Protein AF-A0A2P6RUJ1-F1 (afdb_monomer_lite)

Foldseek 3Di:
DDPVVVVVVVVVCVVVVDPPQAPPVPPPVPVDLDADDQAPDCRHPLNSVQVVVVSLLSNLVVVCVVVVHDPPPGDDAQRCDGPPDDPVSNVSRVVCVVPDDGPDPCCVVPPPVVDPCVPPPPVVVVVVVVVVVVVVVVVVVVVVD

Structure (mmCIF, N/CA/C/O backbone):
data_AF-A0A2P6RUJ1-F1
#
_entry.id   AF-A0A2P6RUJ1-F1
#
loop_
_atom_site.group_PDB
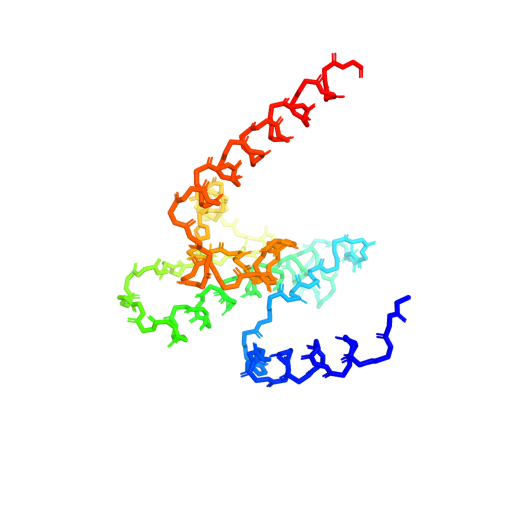_atom_site.id
_atom_site.type_symbol
_atom_site.label_atom_id
_atom_site.label_alt_id
_atom_site.label_comp_id
_atom_site.label_asym_id
_atom_site.label_entity_id
_atom_site.label_seq_id
_atom_site.pdbx_PDB_ins_code
_atom_site.Cartn_x
_atom_site.Cartn_y
_atom_site.Cartn_z
_atom_site.occupancy
_atom_site.B_iso_or_equiv
_atom_site.auth_seq_id
_atom_site.auth_comp_id
_atom_site.auth_asym_id
_atom_site.auth_atom_id
_atom_site.pdbx_PDB_model_num
ATOM 1 N N . MET A 1 1 ? -4.652 8.737 -35.742 1.00 46.84 1 MET A N 1
ATOM 2 C CA . MET A 1 1 ? -3.619 7.750 -35.363 1.00 46.84 1 MET A CA 1
ATOM 3 C C . MET A 1 1 ? -3.434 6.789 -36.525 1.00 46.84 1 MET A C 1
ATOM 5 O O . MET A 1 1 ? -4.435 6.277 -37.009 1.00 46.84 1 MET A O 1
ATOM 9 N N . ASP A 1 2 ? -2.201 6.616 -37.004 1.00 46.12 2 ASP A N 1
ATOM 10 C CA . ASP A 1 2 ? -1.871 5.750 -38.149 1.00 46.12 2 ASP A CA 1
ATOM 11 C C . ASP A 1 2 ? -2.048 4.257 -37.794 1.00 46.12 2 ASP A C 1
ATOM 13 O O . ASP A 1 2 ? -1.603 3.852 -36.715 1.00 46.12 2 ASP A O 1
ATOM 17 N N . PRO A 1 3 ? -2.635 3.414 -38.666 1.00 45.38 3 PRO A N 1
ATOM 18 C CA . PRO A 1 3 ? -2.912 2.003 -38.363 1.00 45.38 3 PRO A CA 1
ATOM 19 C C . PRO A 1 3 ? -1.647 1.181 -38.092 1.00 45.38 3 PRO A C 1
ATOM 21 O O . PRO A 1 3 ? -1.607 0.395 -37.151 1.00 45.38 3 PRO A O 1
ATOM 24 N N . ILE A 1 4 ? -0.589 1.434 -38.865 1.00 45.94 4 ILE A N 1
ATOM 25 C CA . ILE A 1 4 ? 0.698 0.731 -38.760 1.00 45.94 4 ILE A CA 1
ATOM 26 C C . ILE A 1 4 ? 1.370 1.039 -37.417 1.00 45.94 4 ILE A C 1
ATOM 28 O O . ILE A 1 4 ? 1.900 0.139 -36.774 1.00 45.94 4 ILE A O 1
ATOM 32 N N . LYS A 1 5 ? 1.264 2.290 -36.940 1.00 52.38 5 LYS A N 1
ATOM 33 C CA . LYS A 1 5 ? 1.770 2.690 -35.617 1.00 52.38 5 LYS A CA 1
ATOM 34 C C . LYS A 1 5 ? 1.021 1.985 -34.488 1.00 52.38 5 LYS A C 1
ATOM 36 O O . LYS A 1 5 ? 1.624 1.638 -33.479 1.00 52.38 5 LYS A O 1
ATOM 41 N N . ARG A 1 6 ? -0.283 1.746 -34.665 1.00 45.91 6 ARG A N 1
ATOM 42 C CA . ARG A 1 6 ? -1.113 1.026 -33.691 1.00 45.91 6 ARG A CA 1
ATOM 43 C C . ARG A 1 6 ? -0.770 -0.462 -33.635 1.00 45.91 6 ARG A C 1
ATOM 45 O O . ARG A 1 6 ? -0.730 -1.022 -32.547 1.00 45.91 6 ARG A O 1
ATOM 52 N N . GLU A 1 7 ? -0.495 -1.097 -34.769 1.00 55.03 7 GLU A N 1
ATOM 53 C CA . GLU A 1 7 ? -0.062 -2.500 -34.804 1.00 55.03 7 GLU A CA 1
ATOM 54 C C . GLU A 1 7 ? 1.322 -2.693 -34.178 1.00 55.03 7 GLU A C 1
ATOM 56 O O . GLU A 1 7 ? 1.490 -3.586 -33.349 1.00 55.03 7 GLU A O 1
ATOM 61 N N . THR A 1 8 ? 2.288 -1.821 -34.485 1.00 54.78 8 THR A N 1
ATOM 62 C CA . THR A 1 8 ? 3.618 -1.861 -33.854 1.00 54.78 8 THR A CA 1
ATOM 63 C C . THR A 1 8 ? 3.550 -1.570 -32.357 1.00 54.78 8 THR A C 1
ATOM 65 O O . THR A 1 8 ? 4.225 -2.235 -31.575 1.00 54.78 8 THR A O 1
ATOM 68 N N . TYR A 1 9 ? 2.689 -0.634 -31.945 1.00 49.97 9 TYR A N 1
ATOM 69 C CA . TYR A 1 9 ? 2.431 -0.327 -30.538 1.00 49.97 9 TYR A CA 1
ATOM 70 C C . TYR A 1 9 ? 1.819 -1.523 -29.802 1.00 49.97 9 TYR A C 1
ATOM 72 O O . TYR A 1 9 ? 2.288 -1.894 -28.732 1.00 49.97 9 TYR A O 1
ATOM 80 N N . ASN A 1 10 ? 0.825 -2.185 -30.401 1.00 50.72 10 ASN A N 1
ATOM 81 C CA . ASN A 1 10 ? 0.205 -3.381 -29.833 1.00 50.72 10 ASN A CA 1
ATOM 82 C C . ASN A 1 10 ? 1.194 -4.555 -29.733 1.00 50.72 10 ASN A C 1
ATOM 84 O O . ASN A 1 10 ? 1.178 -5.271 -28.737 1.00 50.72 10 ASN A O 1
ATOM 88 N N . ALA A 1 11 ? 2.070 -4.742 -30.724 1.00 62.03 11 ALA A N 1
ATOM 89 C CA . ALA A 1 11 ? 3.101 -5.780 -30.704 1.00 62.03 11 ALA A CA 1
ATOM 90 C C . ALA A 1 11 ? 4.180 -5.515 -29.636 1.00 62.03 11 ALA A C 1
ATOM 92 O O . ALA A 1 11 ? 4.606 -6.443 -28.948 1.00 62.03 11 ALA A O 1
ATOM 93 N N . TYR A 1 12 ? 4.577 -4.252 -29.438 1.00 51.59 12 TYR A N 1
ATOM 94 C CA . TYR A 1 12 ? 5.467 -3.840 -28.347 1.00 51.59 12 TYR A CA 1
ATOM 95 C C . TYR A 1 12 ? 4.805 -4.067 -26.983 1.00 51.59 12 TYR A C 1
ATOM 97 O O . TYR A 1 12 ? 5.366 -4.750 -26.129 1.00 51.59 12 TYR A O 1
ATOM 105 N N . ARG A 1 13 ? 3.552 -3.615 -26.827 1.00 53.12 13 ARG A N 1
ATOM 106 C CA . ARG A 1 13 ? 2.698 -3.894 -25.663 1.00 53.12 13 ARG A CA 1
ATOM 107 C C . ARG A 1 13 ? 2.541 -5.378 -25.384 1.00 53.12 13 ARG A C 1
ATOM 109 O O . ARG A 1 13 ? 2.387 -5.703 -24.227 1.00 53.12 13 ARG A O 1
ATOM 116 N N . GLN A 1 14 ? 2.535 -6.251 -26.391 1.00 53.56 14 GLN A N 1
ATOM 117 C CA . GLN A 1 14 ? 2.463 -7.709 -26.225 1.00 53.56 14 GLN A CA 1
ATOM 118 C C . GLN A 1 14 ? 3.817 -8.332 -25.862 1.00 53.56 14 GLN A C 1
ATOM 120 O O . GLN A 1 14 ? 3.858 -9.303 -25.115 1.00 53.56 14 GLN A O 1
ATOM 125 N N . THR A 1 15 ? 4.919 -7.774 -26.368 1.00 48.97 15 THR A N 1
ATOM 126 C CA . THR A 1 15 ? 6.290 -8.263 -26.122 1.00 48.97 15 THR A CA 1
ATOM 127 C C . THR A 1 15 ? 6.784 -7.884 -24.726 1.00 48.97 15 THR A C 1
ATOM 129 O O . THR A 1 15 ? 7.440 -8.680 -24.059 1.00 48.97 15 THR A O 1
ATOM 132 N N . TYR A 1 16 ? 6.415 -6.687 -24.267 1.00 46.38 16 TYR A N 1
ATOM 133 C CA . TYR A 1 16 ? 6.670 -6.176 -22.919 1.00 46.38 16 TYR A CA 1
ATOM 134 C C . TYR A 1 16 ? 5.391 -6.150 -22.075 1.00 46.38 16 TYR A C 1
ATOM 136 O O . TYR A 1 16 ? 5.356 -5.511 -21.021 1.00 46.38 16 TYR A O 1
ATOM 144 N N . ALA A 1 17 ? 4.353 -6.868 -22.535 1.00 44.09 17 ALA A N 1
ATOM 145 C CA . ALA A 1 17 ? 3.135 -7.100 -21.773 1.00 44.09 17 ALA A CA 1
ATOM 146 C C . ALA A 1 17 ? 3.547 -7.671 -20.440 1.00 44.09 17 ALA A C 1
ATOM 148 O O . ALA A 1 17 ? 4.285 -8.656 -20.338 1.00 44.09 17 ALA A O 1
ATOM 149 N N . VAL A 1 18 ? 3.058 -7.017 -19.412 1.00 45.12 18 VAL A N 1
ATOM 150 C CA . VAL A 1 18 ? 3.307 -7.447 -18.069 1.00 45.12 18 VAL A CA 1
ATOM 151 C C . VAL A 1 18 ? 2.784 -8.883 -17.876 1.00 45.12 18 VAL A C 1
ATOM 153 O O . VAL A 1 18 ? 1.654 -9.166 -18.271 1.00 45.12 18 VAL A O 1
ATOM 156 N N . PRO A 1 19 ? 3.574 -9.808 -17.290 1.00 40.00 19 PRO A N 1
ATOM 157 C CA . PRO A 1 19 ? 3.061 -11.125 -16.926 1.00 40.00 19 PRO A CA 1
ATOM 158 C C . PRO A 1 19 ? 1.914 -10.960 -15.926 1.00 40.00 19 PRO A C 1
ATOM 160 O O . PRO A 1 19 ? 2.078 -10.176 -14.999 1.00 40.00 19 PRO A O 1
ATOM 163 N N . GLU A 1 20 ? 0.836 -11.743 -16.056 1.00 43.78 20 GLU A N 1
ATOM 164 C CA . GLU A 1 20 ? -0.430 -11.734 -15.275 1.00 43.78 20 GLU A CA 1
ATOM 165 C C . GLU A 1 20 ? -0.344 -11.517 -13.741 1.00 43.78 20 GLU A C 1
ATOM 167 O O . GLU A 1 20 ? -1.368 -11.313 -13.096 1.00 43.78 20 GLU A O 1
ATOM 172 N N . VAL A 1 21 ? 0.845 -11.577 -13.132 1.00 48.28 21 VAL A N 1
ATOM 173 C CA . VAL A 1 21 ? 1.093 -11.397 -11.691 1.00 48.28 21 VAL A CA 1
ATOM 174 C C . VAL A 1 21 ? 1.572 -9.984 -11.324 1.00 48.28 21 VAL A C 1
ATOM 176 O O . VAL A 1 21 ? 1.292 -9.529 -10.218 1.00 48.28 21 VAL A O 1
ATOM 179 N N . PHE A 1 22 ? 2.299 -9.290 -12.205 1.00 45.97 22 PHE A N 1
ATOM 180 C CA . PHE A 1 22 ? 2.598 -7.867 -12.016 1.00 45.97 22 PHE A CA 1
ATOM 181 C C . PHE A 1 22 ? 1.413 -7.108 -12.619 1.00 45.97 22 PHE A C 1
ATOM 183 O O . PHE A 1 22 ? 1.004 -7.398 -13.736 1.00 45.97 22 PHE A O 1
ATOM 190 N N . ASN A 1 23 ? 0.793 -6.198 -11.876 1.00 58.03 23 ASN A N 1
ATOM 191 C CA . ASN A 1 23 ? -0.253 -5.356 -12.442 1.00 58.03 23 ASN A CA 1
ATOM 192 C C . ASN A 1 23 ? 0.198 -3.902 -12.284 1.00 58.03 23 ASN A C 1
ATOM 194 O O . ASN A 1 23 ? -0.011 -3.333 -11.214 1.00 58.03 23 ASN A O 1
ATOM 198 N N . PRO A 1 24 ? 0.888 -3.314 -13.281 1.00 51.34 24 PRO A N 1
ATOM 199 C CA . PRO A 1 24 ? 1.165 -1.879 -13.290 1.00 51.34 24 PRO A CA 1
ATOM 200 C C . PRO A 1 24 ? -0.137 -1.080 -13.325 1.00 51.34 24 PRO A C 1
ATOM 202 O O . PRO A 1 24 ? -0.250 -0.070 -12.646 1.00 51.34 24 PRO A O 1
ATOM 205 N N . ASP A 1 25 ? -1.153 -1.620 -14.003 1.00 50.56 25 ASP A N 1
ATOM 206 C CA . ASP A 1 25 ? -2.525 -1.126 -14.022 1.00 50.56 25 ASP A CA 1
ATOM 207 C C . ASP A 1 25 ? -3.266 -1.615 -12.766 1.00 50.56 25 ASP A C 1
ATOM 209 O O . ASP A 1 25 ? -4.422 -2.048 -12.838 1.00 50.56 25 ASP A O 1
ATOM 213 N N . LEU A 1 26 ? -2.605 -1.626 -11.597 1.00 54.69 26 LEU A N 1
ATOM 214 C CA . LEU A 1 26 ? -3.300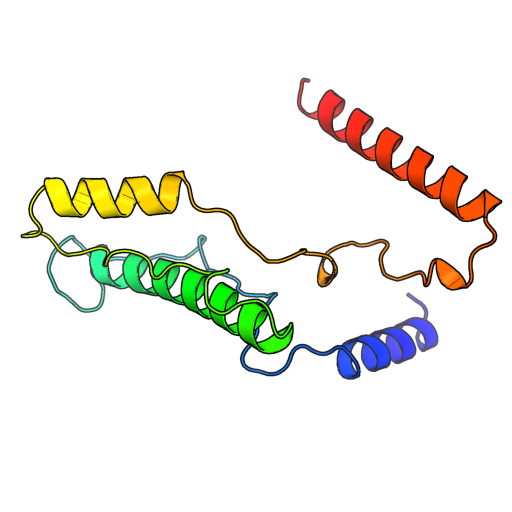 -1.766 -10.322 1.00 54.69 26 LEU A CA 1
ATOM 215 C C . LEU A 1 26 ? -4.147 -0.500 -10.154 1.00 54.69 26 LEU A C 1
ATOM 217 O O . LEU A 1 26 ? -3.819 0.395 -9.381 1.00 54.69 26 LEU A O 1
ATOM 221 N N . GLU A 1 27 ? -5.255 -0.439 -10.887 1.00 55.59 27 GLU A N 1
ATOM 222 C CA . GLU A 1 27 ? -6.391 0.407 -10.605 1.00 55.59 27 GLU A CA 1
ATOM 223 C C . GLU A 1 27 ? -6.896 -0.069 -9.250 1.00 55.59 27 GLU A C 1
ATOM 225 O O . GLU A 1 27 ? -7.760 -0.937 -9.133 1.00 55.59 27 GLU A O 1
ATOM 230 N N . VAL A 1 28 ? -6.272 0.429 -8.186 1.00 56.31 28 VAL A N 1
ATOM 231 C CA . VAL A 1 28 ? -6.882 0.425 -6.872 1.00 56.31 28 VAL A CA 1
ATOM 232 C C . VAL A 1 28 ? -8.103 1.316 -7.063 1.00 56.31 28 VAL A C 1
ATOM 234 O O . VAL A 1 28 ? -7.927 2.509 -7.316 1.00 56.31 28 VAL A O 1
ATOM 237 N N . PRO A 1 29 ? -9.334 0.777 -7.043 1.00 56.00 29 PRO A N 1
ATOM 238 C CA . PRO A 1 29 ? -10.507 1.572 -7.347 1.00 56.00 29 PRO A CA 1
ATOM 239 C C . PRO A 1 29 ? -10.788 2.459 -6.135 1.00 56.00 29 PRO A C 1
ATOM 241 O O . PRO A 1 29 ? -11.633 2.139 -5.302 1.00 56.00 29 PRO A O 1
ATOM 244 N N . PHE A 1 30 ? -10.047 3.558 -6.002 1.00 57.56 30 PHE A N 1
ATOM 245 C CA . PHE A 1 30 ? -10.246 4.539 -4.941 1.00 57.56 30 PHE A CA 1
ATOM 246 C C . PHE A 1 30 ? -11.620 5.199 -5.069 1.00 57.56 30 PHE A C 1
ATOM 248 O O . PHE A 1 30 ? -12.256 5.499 -4.060 1.00 57.56 30 PHE A O 1
ATOM 255 N N . ASP A 1 31 ? -12.128 5.300 -6.297 1.00 59.50 31 ASP A N 1
ATOM 256 C CA . ASP A 1 31 ? -13.398 5.950 -6.612 1.00 59.50 31 ASP A CA 1
ATOM 257 C C . ASP A 1 31 ? -14.633 5.160 -6.134 1.00 59.50 31 ASP A C 1
ATOM 259 O O . ASP A 1 31 ? -15.732 5.706 -6.115 1.00 59.50 31 ASP A O 1
ATOM 263 N N . ASN A 1 32 ? -14.483 3.891 -5.716 1.00 62.88 32 ASN A N 1
ATOM 264 C CA . ASN A 1 32 ? -15.610 3.010 -5.368 1.00 62.88 32 ASN A CA 1
ATOM 265 C C . ASN A 1 32 ? -15.394 2.156 -4.100 1.00 62.88 32 ASN A C 1
ATOM 267 O O . ASN A 1 32 ? -15.967 1.066 -3.979 1.00 62.88 32 ASN A O 1
ATOM 271 N N . ILE A 1 33 ? -14.598 2.616 -3.127 1.00 70.75 33 ILE A N 1
ATOM 272 C CA . ILE A 1 33 ? -14.430 1.895 -1.851 1.00 70.75 33 ILE A CA 1
ATOM 273 C C . ILE A 1 33 ? -15.709 2.035 -1.007 1.00 70.75 33 ILE A C 1
ATOM 275 O O . ILE A 1 33 ? -15.859 2.948 -0.198 1.00 70.75 33 ILE A O 1
ATOM 279 N N . VAL A 1 34 ? -16.652 1.106 -1.186 1.00 75.88 34 VAL A N 1
ATOM 280 C CA . VAL A 1 34 ? -17.895 1.042 -0.400 1.00 75.88 34 VAL A CA 1
ATOM 281 C C . VAL A 1 34 ? -17.738 0.041 0.739 1.00 75.88 34 VAL A C 1
ATOM 283 O O . VAL A 1 34 ? -17.935 -1.166 0.551 1.00 75.88 34 VAL A O 1
ATOM 286 N N . PHE A 1 35 ? -17.436 0.553 1.932 1.00 82.38 35 PHE A N 1
ATOM 287 C CA . PHE A 1 35 ? -17.462 -0.221 3.171 1.00 82.38 35 PHE A CA 1
ATOM 288 C C . PHE A 1 35 ? -18.725 0.069 3.994 1.00 82.38 35 PHE A C 1
ATOM 290 O O . PHE A 1 35 ? -19.331 1.133 3.893 1.00 82.38 35 PHE A O 1
ATOM 297 N N . ASN A 1 36 ? -19.131 -0.896 4.816 1.00 83.19 36 ASN A N 1
ATOM 298 C CA . ASN A 1 36 ? -20.276 -0.795 5.710 1.00 83.19 36 ASN A CA 1
ATOM 299 C C . ASN A 1 36 ? -19.838 -1.040 7.158 1.00 83.19 36 ASN A C 1
ATOM 301 O O . ASN A 1 36 ? -19.678 -2.182 7.596 1.00 83.19 36 ASN A O 1
ATOM 305 N N . GLY A 1 37 ? -19.655 0.056 7.892 1.00 86.69 37 GLY A N 1
ATOM 306 C CA . GLY A 1 37 ? -19.316 0.044 9.310 1.00 86.69 37 GLY A CA 1
ATOM 307 C C . GLY A 1 37 ? -17.898 -0.443 9.634 1.00 86.69 37 GLY A C 1
ATOM 308 O O . GLY A 1 37 ? -17.061 -0.685 8.763 1.00 86.69 37 GLY A O 1
ATOM 309 N N . TYR A 1 38 ? -17.652 -0.582 10.937 1.00 84.25 38 TYR A N 1
ATOM 310 C CA . TYR A 1 38 ? -16.343 -0.878 11.538 1.00 84.25 38 TYR A CA 1
ATOM 311 C C . TYR A 1 38 ? -16.314 -2.233 12.260 1.00 84.25 38 TYR A C 1
ATOM 313 O O . TYR A 1 38 ? -15.451 -2.489 13.091 1.00 84.25 38 TYR A O 1
ATOM 321 N N . SER A 1 39 ? -17.283 -3.107 11.991 1.00 79.00 39 SER A N 1
ATOM 322 C CA . SER A 1 39 ? -17.289 -4.460 12.552 1.00 79.00 39 SER A CA 1
ATOM 323 C C . SER A 1 39 ? -16.293 -5.369 11.820 1.00 79.00 39 SER A C 1
ATOM 325 O O . SER A 1 39 ? -15.659 -4.975 10.847 1.00 79.00 39 SER A O 1
ATOM 327 N N . SER A 1 40 ? -16.171 -6.626 12.233 1.00 70.75 40 SER A N 1
ATOM 328 C CA . SER A 1 40 ? -15.389 -7.651 11.525 1.00 70.75 40 SER A CA 1
ATOM 329 C C . SER A 1 40 ? -16.117 -8.264 10.311 1.00 70.75 40 SER A C 1
ATOM 331 O O . SER A 1 40 ? -15.718 -9.310 9.806 1.00 70.75 40 SER A O 1
ATOM 333 N N . SER A 1 41 ? -17.195 -7.636 9.824 1.00 76.19 41 SER A N 1
ATOM 334 C CA . SER A 1 41 ? -17.955 -8.113 8.660 1.00 76.19 41 SER A CA 1
ATOM 335 C C . SER A 1 41 ? -17.128 -8.064 7.370 1.00 76.19 41 SER A C 1
ATOM 337 O O . SER A 1 41 ? -16.266 -7.206 7.218 1.00 76.19 41 SER A O 1
ATOM 339 N N . SER A 1 42 ? -17.422 -8.926 6.393 1.00 71.44 42 SER A N 1
ATOM 340 C CA . SER A 1 42 ? -16.681 -9.025 5.122 1.00 71.44 42 SER A CA 1
ATOM 341 C C . SER A 1 42 ? -16.604 -7.716 4.328 1.00 71.44 42 SER A C 1
ATOM 343 O O . SER A 1 42 ? -15.663 -7.522 3.568 1.00 71.44 42 SER A O 1
ATOM 345 N N . ARG A 1 43 ? -17.561 -6.800 4.524 1.00 79.31 43 ARG A N 1
ATOM 346 C CA . ARG A 1 43 ? -17.595 -5.479 3.877 1.00 79.31 43 ARG A CA 1
ATOM 347 C C . ARG A 1 43 ? -17.210 -4.329 4.809 1.00 79.31 43 ARG A C 1
ATOM 349 O O . ARG A 1 43 ? -17.597 -3.192 4.563 1.00 79.31 43 ARG A O 1
ATOM 356 N N . SER A 1 44 ? -16.526 -4.613 5.909 1.00 87.50 44 SER A N 1
ATOM 357 C CA . SER A 1 44 ? -16.119 -3.588 6.863 1.00 87.50 44 SER A CA 1
ATOM 358 C C . SER A 1 44 ? -14.985 -2.717 6.345 1.00 87.50 44 SER A C 1
ATOM 360 O O . SER A 1 44 ? -14.267 -3.090 5.415 1.00 87.50 44 SER A O 1
ATOM 362 N N . PHE A 1 45 ? -14.800 -1.572 7.001 1.00 89.81 45 PHE A N 1
ATOM 363 C CA . PHE A 1 45 ? -13.648 -0.695 6.804 1.00 89.81 45 PHE A CA 1
ATOM 364 C C . PHE A 1 45 ? -12.325 -1.477 6.783 1.00 89.81 45 PHE A C 1
ATOM 366 O O . PHE A 1 45 ? -11.543 -1.356 5.843 1.00 89.81 45 PHE A O 1
ATOM 373 N N . TYR A 1 46 ? -12.106 -2.336 7.782 1.00 90.38 46 TYR A N 1
ATOM 374 C CA . TYR A 1 46 ? -10.865 -3.096 7.917 1.00 90.38 46 TYR A CA 1
ATOM 375 C C . TYR A 1 46 ? -10.634 -4.045 6.744 1.00 90.38 46 TYR A C 1
ATOM 377 O O . TYR A 1 46 ? -9.531 -4.099 6.214 1.00 90.38 46 TYR A O 1
ATOM 385 N N . ASN A 1 47 ? -11.669 -4.744 6.279 1.00 87.81 47 ASN A N 1
ATOM 386 C CA . ASN A 1 47 ? -11.534 -5.665 5.150 1.00 87.81 47 ASN A CA 1
ATOM 387 C C . ASN A 1 47 ? -11.336 -4.927 3.819 1.00 87.81 47 ASN A C 1
ATOM 389 O O . ASN A 1 47 ? -10.482 -5.316 3.029 1.00 87.81 47 ASN A O 1
ATOM 393 N N . ALA A 1 48 ? -12.071 -3.835 3.595 1.00 87.12 48 ALA A N 1
ATOM 394 C CA . ALA A 1 48 ? -11.949 -3.043 2.374 1.00 87.12 48 ALA A CA 1
ATOM 395 C C . ALA A 1 48 ? -10.542 -2.445 2.210 1.00 87.12 48 ALA A C 1
ATOM 397 O O . ALA A 1 48 ? -9.947 -2.548 1.141 1.00 87.12 48 ALA A O 1
ATOM 398 N N . TYR A 1 49 ? -9.990 -1.852 3.270 1.00 88.62 49 TYR A N 1
ATOM 399 C CA . TYR A 1 49 ? -8.669 -1.229 3.200 1.00 88.62 49 TYR A CA 1
ATOM 400 C C . TYR A 1 49 ? -7.521 -2.229 3.357 1.00 88.62 49 TYR A C 1
ATOM 402 O O . TYR A 1 49 ? -6.489 -2.052 2.713 1.00 88.62 49 TYR A O 1
ATOM 410 N N . SER A 1 50 ? -7.675 -3.302 4.140 1.00 89.62 50 SER A N 1
ATOM 411 C CA . SER A 1 50 ? -6.623 -4.327 4.234 1.00 89.62 50 SER A CA 1
ATOM 412 C C . SER A 1 50 ? -6.365 -5.002 2.890 1.00 89.62 50 SER A C 1
ATOM 414 O O . SER A 1 50 ? -5.202 -5.206 2.556 1.00 89.62 50 SER A O 1
ATOM 416 N N . ASP A 1 51 ? -7.405 -5.257 2.087 1.00 86.75 51 ASP A N 1
ATOM 417 C CA . ASP A 1 51 ? -7.257 -5.765 0.716 1.00 86.75 51 ASP A CA 1
ATOM 418 C C . ASP A 1 51 ? -6.432 -4.798 -0.149 1.00 86.75 51 ASP A C 1
ATOM 420 O O . ASP A 1 51 ? -5.495 -5.207 -0.831 1.00 86.75 51 ASP A O 1
ATOM 424 N N . ILE A 1 52 ? -6.692 -3.490 -0.054 1.00 87.75 52 ILE A N 1
ATOM 425 C CA . ILE A 1 52 ? -5.931 -2.463 -0.783 1.00 87.75 52 ILE A CA 1
ATOM 426 C C . ILE A 1 52 ? -4.445 -2.502 -0.409 1.00 87.75 52 ILE A C 1
ATOM 428 O O . ILE A 1 52 ? -3.585 -2.612 -1.283 1.00 87.75 52 ILE A O 1
ATOM 432 N N . PHE A 1 53 ? -4.131 -2.453 0.885 1.00 90.56 53 PHE A N 1
ATOM 433 C CA . PHE A 1 53 ? -2.745 -2.469 1.356 1.00 90.56 53 PHE A CA 1
ATOM 434 C C . PHE A 1 53 ? -2.029 -3.785 1.020 1.00 90.56 53 PHE A C 1
ATOM 436 O O . PHE A 1 53 ? -0.849 -3.780 0.659 1.00 90.56 53 PHE A O 1
ATOM 443 N N . GLN A 1 54 ? -2.739 -4.915 1.071 1.00 88.56 54 GLN A N 1
ATOM 444 C CA . GLN A 1 54 ? -2.205 -6.211 0.653 1.00 88.56 54 GLN A CA 1
ATOM 445 C C . GLN A 1 54 ? -1.904 -6.252 -0.845 1.00 88.56 54 GLN A C 1
ATOM 447 O O . GLN A 1 54 ? -0.861 -6.780 -1.228 1.00 88.56 54 GLN A O 1
ATOM 452 N N . ARG A 1 55 ? -2.762 -5.668 -1.688 1.00 87.06 55 ARG A N 1
ATOM 453 C CA . ARG A 1 55 ? -2.528 -5.566 -3.135 1.00 87.06 55 ARG A CA 1
ATOM 454 C C . ARG A 1 55 ? -1.307 -4.716 -3.462 1.00 87.06 55 ARG A C 1
ATOM 456 O O . ARG A 1 55 ? -0.496 -5.145 -4.277 1.00 87.06 55 ARG A O 1
ATOM 463 N N . ILE A 1 56 ? -1.137 -3.570 -2.795 1.00 88.25 56 ILE A N 1
ATOM 464 C CA . ILE A 1 56 ? 0.059 -2.725 -2.951 1.00 88.25 56 ILE A CA 1
ATOM 465 C C . ILE A 1 56 ? 1.315 -3.544 -2.626 1.00 88.25 56 ILE A C 1
ATOM 467 O O . ILE A 1 56 ? 2.216 -3.658 -3.453 1.00 88.25 56 ILE A O 1
ATOM 471 N N . TYR A 1 57 ? 1.348 -4.207 -1.465 1.00 89.69 57 TYR A N 1
ATOM 472 C CA . TYR A 1 57 ? 2.486 -5.045 -1.074 1.00 89.69 57 TYR A CA 1
ATOM 473 C C . TYR A 1 57 ? 2.727 -6.232 -2.022 1.00 89.69 57 TYR A C 1
ATOM 475 O O . TYR A 1 57 ? 3.876 -6.570 -2.321 1.00 89.69 57 TYR A O 1
ATOM 483 N N . ALA A 1 58 ? 1.664 -6.878 -2.506 1.00 87.12 58 ALA A N 1
ATOM 484 C CA . ALA A 1 58 ? 1.769 -7.964 -3.474 1.00 87.12 58 ALA A CA 1
ATOM 485 C C . ALA A 1 58 ? 2.394 -7.483 -4.791 1.00 87.12 58 ALA A C 1
ATOM 487 O O . ALA A 1 58 ? 3.225 -8.198 -5.354 1.00 87.12 58 ALA A O 1
ATOM 488 N N . ASN A 1 59 ? 2.060 -6.267 -5.234 1.00 86.31 59 ASN A N 1
ATOM 489 C CA . ASN A 1 59 ? 2.636 -5.669 -6.434 1.00 86.31 59 ASN A CA 1
ATOM 490 C C . ASN A 1 59 ? 4.140 -5.404 -6.270 1.00 86.31 59 ASN A C 1
ATOM 492 O O . ASN A 1 59 ? 4.936 -5.829 -7.105 1.00 86.31 59 ASN A O 1
ATOM 496 N N . GLU A 1 60 ? 4.553 -4.821 -5.138 1.00 88.56 60 GLU A N 1
ATOM 497 C CA . GLU A 1 60 ? 5.973 -4.609 -4.813 1.00 88.56 60 GLU A CA 1
ATOM 498 C C . GLU A 1 60 ? 6.757 -5.933 -4.806 1.00 88.56 60 GLU A C 1
ATOM 500 O O . GLU A 1 60 ? 7.846 -6.040 -5.370 1.00 88.56 60 GLU A O 1
ATOM 505 N N . ARG A 1 61 ? 6.191 -6.996 -4.217 1.00 87.00 61 ARG A N 1
ATOM 506 C CA . ARG A 1 61 ? 6.810 -8.333 -4.226 1.00 87.00 61 ARG A CA 1
ATOM 507 C C . ARG A 1 61 ? 6.874 -8.951 -5.618 1.00 87.00 61 ARG A C 1
ATOM 509 O O . ARG A 1 61 ? 7.859 -9.623 -5.934 1.00 87.00 61 ARG A O 1
ATOM 516 N N . ALA A 1 62 ? 5.851 -8.748 -6.443 1.00 85.06 62 ALA A N 1
ATOM 517 C CA . ALA A 1 62 ? 5.852 -9.202 -7.827 1.00 85.06 62 ALA A CA 1
ATOM 518 C C . ALA A 1 62 ? 6.946 -8.488 -8.636 1.00 85.06 62 ALA A C 1
ATOM 520 O O . ALA A 1 62 ? 7.712 -9.156 -9.332 1.00 85.06 62 ALA A O 1
ATOM 521 N N . PHE A 1 63 ? 7.085 -7.167 -8.476 1.00 84.44 63 PHE A N 1
ATOM 522 C CA . PHE A 1 63 ? 8.141 -6.373 -9.107 1.00 84.44 63 PHE A CA 1
ATOM 523 C C . PHE A 1 63 ? 9.538 -6.806 -8.647 1.00 84.44 63 PHE A C 1
ATOM 525 O O . PHE A 1 63 ? 10.429 -7.006 -9.473 1.00 84.44 63 PHE A O 1
ATOM 532 N N . GLN A 1 64 ? 9.719 -7.032 -7.343 1.00 87.38 64 GLN A N 1
ATOM 533 C CA . GLN A 1 64 ? 10.967 -7.546 -6.782 1.00 87.38 64 GLN A CA 1
ATOM 534 C C . GLN A 1 64 ? 11.374 -8.876 -7.423 1.00 87.38 64 GLN A C 1
ATOM 536 O O . GLN A 1 64 ? 12.521 -9.040 -7.832 1.00 87.38 64 GLN A O 1
ATOM 541 N N . LYS A 1 65 ? 10.431 -9.822 -7.507 1.00 85.19 65 LYS A N 1
ATOM 542 C CA . LYS A 1 65 ? 10.665 -11.146 -8.093 1.00 85.19 65 LYS A CA 1
ATOM 543 C C . LYS A 1 65 ? 10.953 -11.060 -9.590 1.00 85.19 65 LYS A C 1
ATOM 545 O O . LYS A 1 65 ? 11.759 -11.828 -10.091 1.00 85.19 65 LYS A O 1
ATOM 550 N N . LYS A 1 66 ? 10.280 -10.156 -10.303 1.00 82.12 66 LYS A N 1
ATOM 551 C CA . LYS A 1 66 ? 10.455 -9.966 -11.748 1.00 82.12 66 LYS A CA 1
ATOM 552 C C . LYS A 1 66 ? 11.837 -9.412 -12.096 1.00 82.12 66 LYS A C 1
ATOM 554 O O . LYS A 1 66 ? 12.402 -9.811 -13.105 1.00 82.12 66 LYS A O 1
ATOM 559 N N . ASN A 1 67 ? 12.353 -8.500 -11.277 1.00 82.94 67 ASN A N 1
ATOM 560 C CA . ASN A 1 67 ? 13.626 -7.816 -11.510 1.00 82.94 67 ASN A CA 1
ATOM 561 C C . ASN A 1 67 ? 14.804 -8.449 -10.749 1.00 82.94 67 ASN A C 1
ATOM 563 O O . ASN A 1 67 ? 15.858 -7.827 -10.641 1.00 82.94 67 ASN A O 1
ATOM 567 N N . ASP A 1 68 ? 14.615 -9.650 -10.187 1.00 86.44 68 ASP A N 1
ATOM 568 C CA . ASP A 1 68 ? 15.620 -10.388 -9.409 1.00 86.44 68 ASP A CA 1
ATOM 569 C C . ASP A 1 68 ? 16.329 -9.525 -8.345 1.00 86.44 68 ASP A C 1
ATOM 571 O O . ASP A 1 68 ? 17.535 -9.627 -8.102 1.00 86.44 68 ASP A O 1
ATOM 575 N N . LEU A 1 69 ? 15.563 -8.647 -7.691 1.00 88.31 69 LEU A N 1
ATOM 576 C CA . LEU A 1 69 ? 16.088 -7.734 -6.681 1.00 88.31 69 LEU A CA 1
ATOM 577 C C . LEU A 1 69 ? 16.390 -8.471 -5.364 1.00 88.31 69 LEU A C 1
ATOM 579 O O . LEU A 1 69 ? 15.754 -9.487 -5.055 1.00 88.31 69 LEU A O 1
ATOM 583 N N . PRO A 1 70 ? 17.327 -7.956 -4.539 1.00 91.94 70 PRO A N 1
ATOM 584 C CA . PRO A 1 70 ? 17.658 -8.541 -3.242 1.00 91.94 70 PRO A CA 1
ATOM 585 C C . PRO A 1 70 ? 16.420 -8.856 -2.398 1.00 91.94 70 PRO A C 1
ATOM 587 O O . PRO A 1 70 ? 15.461 -8.089 -2.366 1.00 91.94 70 PRO A O 1
ATOM 590 N N . TRP A 1 71 ? 16.430 -9.982 -1.673 1.00 83.50 71 TRP A N 1
ATOM 591 C CA . TRP A 1 71 ? 15.250 -10.466 -0.934 1.00 83.50 71 TRP A CA 1
ATOM 592 C C . TRP A 1 71 ? 14.686 -9.431 0.068 1.00 83.50 71 TRP A C 1
ATOM 594 O O . TRP A 1 71 ? 13.478 -9.402 0.333 1.00 83.50 71 TRP A O 1
ATOM 604 N N . ASN A 1 72 ? 15.567 -8.574 0.590 1.00 89.00 72 ASN A N 1
ATOM 605 C CA . ASN A 1 72 ? 15.310 -7.531 1.577 1.00 89.00 72 ASN A CA 1
ATOM 606 C C . ASN A 1 72 ? 14.885 -6.180 0.977 1.00 89.00 72 ASN A C 1
ATOM 608 O O . ASN A 1 72 ? 14.677 -5.247 1.742 1.00 89.00 72 ASN A O 1
ATOM 612 N N . SER A 1 73 ? 14.737 -6.061 -0.347 1.00 87.56 73 SER A N 1
ATOM 613 C CA . SER A 1 73 ? 14.285 -4.819 -0.993 1.00 87.56 73 SER A CA 1
ATOM 614 C C . SER A 1 73 ? 12.843 -4.441 -0.646 1.00 87.56 73 SER A C 1
ATOM 616 O O . SER A 1 73 ? 12.502 -3.267 -0.698 1.00 87.56 73 SER A O 1
ATOM 618 N N . VAL A 1 74 ? 12.005 -5.410 -0.263 1.00 89.56 74 VAL A N 1
ATOM 619 C CA . VAL A 1 74 ? 10.624 -5.166 0.178 1.00 89.56 74 VAL A CA 1
ATOM 620 C C . VAL A 1 74 ? 10.433 -5.754 1.572 1.00 89.56 74 VAL A C 1
ATOM 622 O O . VAL A 1 74 ? 10.597 -6.961 1.789 1.00 89.56 74 VAL A O 1
ATOM 625 N N . HIS A 1 75 ? 10.063 -4.913 2.535 1.00 91.00 75 HIS A N 1
ATOM 626 C CA . HIS A 1 75 ? 9.738 -5.340 3.896 1.00 91.00 75 HIS A CA 1
ATOM 627 C C . HIS A 1 75 ? 8.260 -5.709 4.006 1.00 91.00 75 HIS A C 1
ATOM 629 O O . HIS A 1 75 ? 7.411 -5.029 3.438 1.00 91.00 75 HIS A O 1
ATOM 635 N N . LYS A 1 76 ? 7.938 -6.778 4.746 1.00 90.44 76 LYS A N 1
ATOM 636 C CA . LYS A 1 76 ? 6.540 -7.157 4.989 1.00 90.44 76 LYS A CA 1
ATOM 637 C C . LYS A 1 76 ? 5.855 -6.067 5.841 1.00 90.44 76 LYS A C 1
ATOM 639 O O . LYS A 1 76 ? 6.388 -5.770 6.912 1.00 90.44 76 LYS A O 1
ATOM 644 N N . PRO A 1 77 ? 4.711 -5.504 5.408 1.00 93.38 77 PRO A N 1
ATOM 645 C CA . PRO A 1 77 ? 3.957 -4.545 6.206 1.00 93.38 77 PRO A CA 1
ATOM 646 C C . PRO A 1 77 ? 3.366 -5.209 7.460 1.00 93.38 77 PRO A C 1
ATOM 648 O O . PRO A 1 77 ? 3.063 -6.409 7.429 1.00 93.38 77 PRO A O 1
ATOM 651 N N . PRO A 1 78 ? 3.165 -4.451 8.550 1.00 95.25 78 PRO A N 1
ATOM 652 C CA . PRO A 1 78 ? 2.288 -4.859 9.643 1.00 95.25 78 PRO A CA 1
ATOM 653 C C . PRO A 1 78 ? 0.856 -5.083 9.141 1.00 95.25 78 PRO A C 1
ATOM 655 O O . PRO A 1 78 ? 0.431 -4.476 8.155 1.00 95.25 78 PRO A O 1
ATOM 658 N N . ASP A 1 79 ? 0.101 -5.929 9.837 1.00 91.62 79 ASP A N 1
ATOM 659 C CA . ASP A 1 79 ? -1.312 -6.132 9.527 1.00 91.62 79 ASP A CA 1
ATOM 660 C C . ASP A 1 79 ? -2.129 -4.891 9.930 1.00 91.62 79 ASP A C 1
ATOM 662 O O . ASP A 1 79 ? -1.833 -4.235 10.927 1.00 91.62 79 ASP A O 1
ATOM 666 N N . MET A 1 80 ? -3.175 -4.5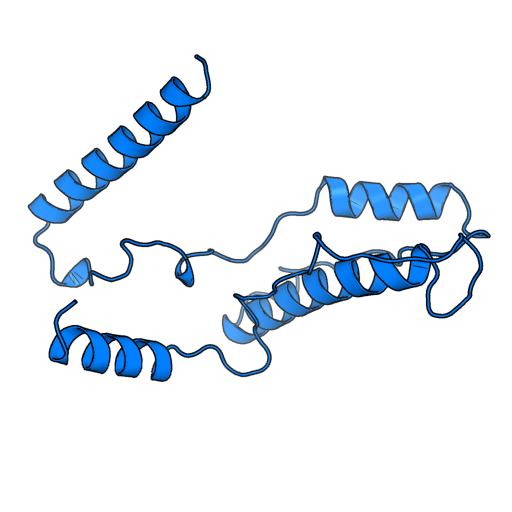68 9.162 1.00 91.00 80 MET A N 1
ATOM 667 C CA . MET A 1 80 ? -4.042 -3.408 9.433 1.00 91.00 80 MET A CA 1
ATOM 668 C C . MET A 1 80 ? -4.830 -3.539 10.747 1.00 91.00 80 MET A C 1
ATOM 670 O O . MET A 1 80 ? -5.207 -2.536 11.349 1.00 91.00 80 MET A O 1
ATOM 674 N N . GLY A 1 81 ? -5.080 -4.772 11.191 1.00 91.81 81 GLY A N 1
ATOM 675 C CA . GLY A 1 81 ? -5.839 -5.046 12.406 1.00 91.81 81 GLY A CA 1
ATOM 676 C C . GLY A 1 81 ? -7.356 -4.919 12.230 1.00 91.81 81 GLY A C 1
ATOM 677 O O . GLY A 1 81 ? -7.899 -5.066 11.134 1.00 91.81 81 GLY A O 1
ATOM 678 N N . ASN A 1 82 ? -8.049 -4.705 13.345 1.00 91.56 82 ASN A N 1
ATOM 679 C CA . ASN A 1 82 ? -9.500 -4.611 13.466 1.00 91.56 82 ASN A CA 1
ATOM 680 C C . ASN A 1 82 ? -9.891 -3.611 14.579 1.00 91.56 82 ASN A C 1
ATOM 682 O O . ASN A 1 82 ? -9.063 -2.831 15.047 1.00 91.56 82 ASN A O 1
ATOM 686 N N . LEU A 1 83 ? -11.164 -3.608 14.989 1.00 91.25 83 LEU A N 1
ATOM 687 C CA . LEU A 1 83 ? -11.688 -2.701 16.021 1.00 91.25 83 LEU A CA 1
ATOM 688 C C . LEU A 1 83 ? -11.040 -2.897 17.402 1.00 91.25 83 LEU A C 1
ATOM 690 O O . LEU A 1 83 ? -10.931 -1.940 18.164 1.00 91.25 83 LEU A O 1
ATOM 694 N N . ASP A 1 84 ? -10.604 -4.116 17.706 1.00 92.81 84 ASP A N 1
ATOM 695 C CA . ASP A 1 84 ? -10.040 -4.503 19.000 1.00 92.81 84 ASP A CA 1
ATOM 696 C C . ASP A 1 84 ? -8.503 -4.413 19.019 1.00 92.81 84 ASP A C 1
ATOM 698 O O . ASP A 1 84 ? -7.865 -4.752 20.019 1.00 92.81 84 ASP A O 1
ATOM 702 N N . THR A 1 85 ? -7.886 -3.966 17.919 1.00 93.69 85 THR A N 1
ATOM 703 C CA . THR A 1 85 ? -6.431 -3.869 17.796 1.00 93.69 85 THR A CA 1
ATOM 704 C C . THR A 1 85 ? -5.862 -2.830 18.771 1.00 93.69 85 THR A C 1
ATOM 706 O O . THR A 1 85 ? -6.289 -1.670 18.764 1.00 93.69 85 THR A O 1
ATOM 709 N N . PRO A 1 86 ? -4.866 -3.202 19.599 1.00 95.88 86 PRO A N 1
ATOM 710 C CA . PRO A 1 86 ? -4.212 -2.278 20.513 1.00 95.88 86 PRO A CA 1
ATOM 711 C C . PRO A 1 86 ? -3.589 -1.083 19.788 1.00 95.88 86 PRO A C 1
ATOM 713 O O . PRO A 1 86 ? -2.943 -1.226 18.750 1.00 95.88 86 PRO A O 1
ATOM 716 N N . TYR A 1 87 ? -3.689 0.099 20.397 1.00 95.62 87 TYR A N 1
ATOM 717 C CA . TYR A 1 87 ? -3.135 1.338 19.841 1.00 95.62 87 TYR A CA 1
ATOM 718 C C . TYR A 1 87 ? -1.668 1.236 19.358 1.00 95.62 87 TYR A C 1
ATOM 720 O O . TYR A 1 87 ? -1.379 1.756 18.281 1.00 95.62 87 TYR A O 1
ATOM 728 N N . PRO A 1 88 ? -0.739 0.549 20.060 1.00 96.75 88 PRO A N 1
ATOM 729 C CA . PRO A 1 88 ? 0.636 0.401 19.575 1.00 96.75 88 PRO A CA 1
ATOM 730 C C . PRO A 1 88 ? 0.752 -0.284 18.205 1.00 96.75 88 PRO A C 1
ATOM 732 O O . PRO A 1 88 ? 1.590 0.112 17.397 1.00 96.75 88 PRO A O 1
ATOM 735 N N . GLU A 1 89 ? -0.094 -1.275 17.924 1.00 95.81 89 GLU A N 1
ATOM 736 C CA . GLU A 1 89 ? -0.103 -1.997 16.644 1.00 95.81 89 GLU A CA 1
ATOM 737 C C . GLU A 1 89 ? -0.662 -1.112 15.524 1.00 95.81 89 GLU A C 1
ATOM 739 O O . GLU A 1 89 ? -0.094 -1.053 14.434 1.00 95.81 89 GLU A O 1
ATOM 744 N N . VAL A 1 90 ? -1.702 -0.326 15.825 1.00 95.12 90 VAL A N 1
ATOM 745 C CA . VAL A 1 90 ? -2.251 0.678 14.899 1.00 95.12 90 VAL A CA 1
ATOM 746 C C . VAL A 1 90 ? -1.185 1.710 14.519 1.00 95.12 90 VAL A C 1
ATOM 748 O O . VAL A 1 90 ? -1.002 2.024 13.343 1.00 95.12 90 VAL A O 1
ATOM 751 N N . VAL A 1 91 ? -0.435 2.212 15.504 1.00 96.31 91 VAL A N 1
ATOM 752 C CA . VAL A 1 91 ? 0.663 3.161 15.269 1.00 96.31 91 VAL A CA 1
ATOM 753 C C . VAL A 1 91 ? 1.765 2.529 14.421 1.00 96.31 91 VAL A C 1
ATOM 755 O O . VAL A 1 91 ? 2.284 3.180 13.517 1.00 96.31 91 VAL A O 1
ATOM 758 N N . GLN A 1 92 ? 2.116 1.266 14.670 1.00 96.56 92 GLN A N 1
ATOM 759 C CA . GLN A 1 92 ? 3.113 0.555 13.871 1.00 96.56 92 GLN A CA 1
ATOM 760 C C . GLN A 1 92 ? 2.684 0.431 12.405 1.00 96.56 92 GLN A C 1
ATOM 762 O O . GLN A 1 92 ? 3.490 0.697 11.511 1.00 96.56 92 GLN A O 1
ATOM 767 N N . PHE A 1 93 ? 1.423 0.068 12.165 1.00 96.12 93 PHE A N 1
ATOM 768 C CA . PHE A 1 93 ? 0.848 -0.021 10.829 1.00 96.12 93 PHE A CA 1
ATOM 769 C C . PHE A 1 93 ? 0.950 1.313 10.082 1.00 96.12 93 PHE A C 1
ATOM 771 O O . PHE A 1 93 ? 1.532 1.373 8.999 1.00 96.12 93 PHE A O 1
ATOM 778 N N . PHE A 1 94 ? 0.453 2.402 10.674 1.00 95.44 94 PHE A N 1
ATOM 779 C CA . PHE A 1 94 ? 0.493 3.707 10.013 1.00 95.44 94 PHE A CA 1
ATOM 780 C C . PHE A 1 94 ? 1.913 4.239 9.846 1.00 95.44 94 PHE A C 1
ATOM 782 O O . PHE A 1 94 ? 2.220 4.800 8.801 1.00 95.44 94 PHE A O 1
ATOM 789 N N . ASN A 1 95 ? 2.807 4.019 10.810 1.00 96.69 95 ASN A N 1
ATOM 790 C CA . ASN A 1 95 ? 4.206 4.418 10.669 1.00 96.69 95 ASN A CA 1
ATOM 791 C C . ASN A 1 95 ? 4.903 3.695 9.513 1.00 96.69 95 ASN A C 1
ATOM 793 O O . ASN A 1 95 ? 5.737 4.305 8.848 1.00 96.69 95 ASN A O 1
ATOM 797 N N . TYR A 1 96 ? 4.576 2.425 9.252 1.00 95.56 96 TYR A N 1
ATOM 798 C CA . TYR A 1 96 ? 5.088 1.728 8.072 1.00 95.56 96 TYR A CA 1
ATOM 799 C C . TYR A 1 96 ? 4.603 2.410 6.788 1.00 95.56 96 TYR A C 1
ATOM 801 O O . TYR A 1 96 ? 5.423 2.793 5.959 1.00 95.56 96 TYR A O 1
ATOM 809 N N . TRP A 1 97 ? 3.290 2.615 6.644 1.00 94.88 97 TRP A N 1
ATOM 810 C CA . TRP A 1 97 ? 2.709 3.158 5.410 1.00 94.88 97 TRP A CA 1
ATOM 811 C C . TRP A 1 97 ? 3.007 4.645 5.185 1.00 94.88 97 TRP A C 1
ATOM 813 O O . TRP A 1 97 ? 3.112 5.071 4.042 1.00 94.88 97 TRP A O 1
ATOM 823 N N . LEU A 1 98 ? 3.223 5.425 6.248 1.00 94.81 98 LEU A N 1
ATOM 824 C CA . LEU A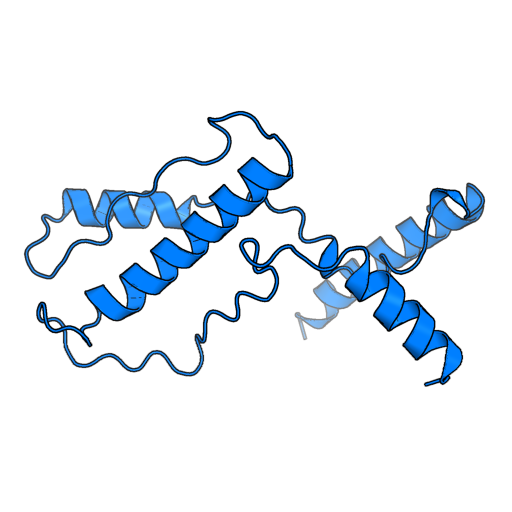 1 98 ? 3.701 6.810 6.156 1.00 94.81 98 LEU A CA 1
ATOM 825 C C . LEU A 1 98 ? 5.129 6.902 5.611 1.00 94.81 98 LEU A C 1
ATOM 827 O O . LEU A 1 98 ? 5.470 7.879 4.954 1.00 94.81 98 LEU A O 1
ATOM 831 N N . ASN A 1 99 ? 5.958 5.896 5.892 1.00 94.44 99 ASN A N 1
ATOM 832 C CA . ASN A 1 99 ? 7.337 5.816 5.413 1.00 94.44 99 ASN A CA 1
ATOM 833 C C . ASN A 1 99 ? 7.483 4.859 4.221 1.00 94.44 99 ASN A C 1
ATOM 835 O O . ASN A 1 99 ? 8.600 4.468 3.882 1.00 94.44 99 ASN A O 1
ATOM 839 N N . PHE A 1 100 ? 6.373 4.441 3.610 1.00 92.25 100 PHE A N 1
ATOM 840 C CA . PHE A 1 100 ? 6.397 3.520 2.487 1.00 92.25 100 PHE A CA 1
ATOM 841 C C . PHE A 1 100 ? 7.017 4.199 1.265 1.00 92.25 100 PHE A C 1
ATOM 843 O O . PHE A 1 100 ? 6.578 5.267 0.837 1.00 92.25 100 PHE A O 1
ATOM 850 N N . SER A 1 101 ? 8.023 3.551 0.687 1.00 89.88 101 SER A N 1
ATOM 851 C CA . SER A 1 101 ? 8.607 3.908 -0.599 1.00 89.88 101 SER A CA 1
ATOM 852 C C . SER A 1 101 ? 8.484 2.723 -1.550 1.00 89.88 101 SER A C 1
ATOM 854 O O . SER A 1 101 ? 8.815 1.591 -1.194 1.00 89.88 101 SER A O 1
ATOM 856 N N . SER A 1 102 ? 7.992 2.987 -2.760 1.00 87.81 102 SER A N 1
ATOM 857 C CA . SER A 1 102 ? 7.896 1.968 -3.804 1.00 87.81 102 SER A CA 1
ATOM 858 C C . SER A 1 102 ? 9.281 1.660 -4.371 1.00 87.81 102 SER A C 1
ATOM 860 O O . SER A 1 102 ? 10.104 2.566 -4.528 1.00 87.81 102 SER A O 1
ATOM 862 N N . ILE A 1 103 ? 9.542 0.387 -4.683 1.00 88.56 103 ILE A N 1
ATOM 863 C CA . ILE A 1 103 ? 10.741 -0.021 -5.432 1.00 88.56 103 ILE A CA 1
ATOM 864 C C . ILE A 1 103 ? 10.521 0.007 -6.946 1.00 88.56 103 ILE A C 1
ATOM 866 O O . ILE A 1 103 ? 11.461 -0.240 -7.701 1.00 88.56 103 ILE A O 1
ATOM 870 N N . MET A 1 104 ? 9.290 0.259 -7.386 1.00 82.38 104 MET A N 1
ATOM 871 C CA . MET A 1 104 ? 8.949 0.300 -8.797 1.00 82.38 104 MET A CA 1
ATOM 872 C C . MET A 1 104 ? 9.503 1.565 -9.462 1.00 82.38 104 MET A C 1
ATOM 874 O O . MET A 1 104 ? 9.536 2.639 -8.864 1.00 82.38 104 MET A O 1
ATOM 878 N N . ASP A 1 105 ? 9.939 1.429 -10.712 1.00 74.81 105 ASP A N 1
ATOM 879 C CA . ASP A 1 105 ? 10.567 2.492 -11.502 1.00 74.81 105 ASP A CA 1
ATOM 880 C C . ASP A 1 105 ? 9.571 3.327 -12.325 1.00 74.81 105 ASP A C 1
ATOM 882 O O . ASP A 1 105 ? 9.951 4.368 -12.856 1.00 74.81 105 ASP A O 1
ATOM 886 N N . PHE A 1 106 ? 8.302 2.904 -12.406 1.00 70.06 106 PHE A N 1
ATOM 887 C CA . PHE A 1 106 ? 7.211 3.552 -13.155 1.00 70.06 106 PHE A CA 1
ATOM 888 C C . PHE A 1 106 ? 7.539 3.860 -14.629 1.00 70.06 106 PHE A C 1
ATOM 890 O O . PHE A 1 106 ? 6.808 4.594 -15.289 1.00 70.06 106 PHE A O 1
ATOM 897 N N . CYS A 1 107 ? 8.602 3.269 -15.186 1.00 64.94 107 CYS A N 1
ATOM 898 C CA . CYS A 1 107 ? 9.048 3.542 -16.554 1.00 64.94 107 CYS A CA 1
ATOM 899 C C . CYS A 1 107 ? 7.998 3.144 -17.602 1.00 64.94 107 CYS A C 1
ATOM 901 O O . CYS A 1 107 ? 7.910 3.772 -18.649 1.00 64.94 107 CYS A O 1
ATOM 903 N N . TRP A 1 108 ? 7.139 2.161 -17.300 1.00 61.53 108 TRP A N 1
ATOM 904 C CA . TRP A 1 108 ? 6.046 1.740 -18.188 1.00 61.53 108 TRP A CA 1
ATOM 905 C C . TRP A 1 108 ? 4.966 2.814 -18.404 1.00 61.53 108 TRP A C 1
ATOM 907 O O . TRP A 1 108 ? 4.180 2.701 -19.344 1.00 61.53 108 TRP A O 1
ATOM 917 N N . GLU A 1 109 ? 4.897 3.815 -17.525 1.00 54.16 109 GLU A N 1
ATOM 918 C CA . GLU A 1 109 ? 3.974 4.948 -17.601 1.00 54.16 109 GLU A CA 1
ATOM 919 C C . GLU A 1 109 ? 4.632 6.206 -18.180 1.00 54.16 109 GLU A C 1
ATOM 921 O O . GLU A 1 109 ? 3.936 7.199 -18.388 1.00 54.16 109 GLU A O 1
ATOM 926 N N . ASP A 1 110 ? 5.939 6.188 -18.480 1.00 55.41 110 ASP A N 1
ATOM 927 C CA . ASP A 1 110 ? 6.608 7.332 -19.099 1.00 55.41 110 ASP A CA 1
ATOM 928 C C . ASP A 1 110 ? 6.129 7.467 -20.564 1.00 55.41 110 ASP A C 1
ATOM 930 O O . ASP A 1 110 ? 6.439 6.616 -21.408 1.00 55.41 110 ASP A O 1
ATOM 934 N N . PRO A 1 111 ? 5.374 8.535 -20.910 1.00 52.19 111 PRO A N 1
ATOM 935 C CA . PRO A 1 111 ? 4.818 8.736 -22.250 1.00 52.19 111 PRO A CA 1
ATOM 936 C C . PRO A 1 111 ? 5.897 8.945 -23.324 1.00 52.19 111 PRO A C 1
ATOM 938 O O . PRO A 1 111 ? 5.582 9.033 -24.512 1.00 52.19 111 PRO A O 1
ATOM 941 N N . HIS A 1 112 ? 7.166 9.047 -22.928 1.00 49.28 112 HIS A N 1
ATOM 942 C CA . HIS A 1 112 ? 8.302 9.240 -23.814 1.00 49.28 112 HIS A CA 1
ATOM 943 C C . HIS A 1 112 ? 9.244 8.029 -23.886 1.00 49.28 112 HIS A C 1
ATOM 945 O O . HIS A 1 112 ? 10.194 8.072 -24.671 1.00 49.28 112 HIS A O 1
ATOM 951 N N . ASP A 1 113 ? 8.944 6.928 -23.181 1.00 49.09 113 ASP A N 1
ATOM 952 C CA . ASP A 1 113 ? 9.683 5.653 -23.285 1.00 49.09 113 ASP A CA 1
ATOM 953 C C . ASP A 1 113 ? 9.420 4.921 -24.621 1.00 49.09 113 ASP A C 1
ATOM 955 O O . ASP A 1 113 ? 10.016 3.892 -24.931 1.00 49.09 113 ASP A O 1
ATOM 959 N N . GLU A 1 114 ? 8.560 5.492 -25.477 1.00 46.75 114 GLU A N 1
ATOM 960 C CA . GLU A 1 114 ? 8.343 5.070 -26.868 1.00 46.75 114 GLU A CA 1
ATOM 961 C C . GLU A 1 114 ? 9.611 5.172 -27.744 1.00 46.75 114 GLU A C 1
ATOM 963 O O . GLU A 1 114 ? 9.642 4.625 -28.851 1.00 46.75 114 GLU A O 1
ATOM 968 N N . TYR A 1 115 ? 10.656 5.872 -27.285 1.00 47.78 115 TYR A N 1
ATOM 969 C CA . TYR A 1 115 ? 11.878 6.105 -28.050 1.00 47.78 115 TYR A CA 1
ATOM 970 C C . TYR A 1 115 ? 13.090 5.419 -27.423 1.00 47.78 115 TYR A C 1
ATOM 972 O O . TYR A 1 115 ? 13.613 5.844 -26.398 1.00 47.78 115 TYR A O 1
ATOM 980 N N . ASP A 1 116 ? 13.623 4.421 -28.130 1.00 53.38 116 ASP A N 1
ATOM 981 C CA . ASP A 1 116 ? 14.926 3.828 -27.838 1.00 53.38 116 ASP A CA 1
ATOM 982 C C . ASP A 1 116 ? 16.039 4.887 -27.977 1.00 53.38 116 ASP A C 1
ATOM 984 O O . ASP A 1 116 ? 16.560 5.169 -29.063 1.00 53.38 116 ASP A O 1
ATOM 988 N N . LEU A 1 117 ? 16.412 5.495 -26.849 1.00 49.94 117 LEU A N 1
ATOM 989 C CA . LEU A 1 117 ? 17.440 6.533 -26.783 1.00 49.94 117 LEU A CA 1
ATOM 990 C C . LEU A 1 117 ? 18.833 6.016 -27.168 1.00 49.94 117 LEU A C 1
ATOM 992 O O . LEU A 1 117 ? 19.708 6.829 -27.473 1.00 49.94 117 LEU A O 1
ATOM 996 N N . SER A 1 118 ? 19.051 4.694 -27.211 1.00 52.03 118 SER A N 1
ATOM 997 C CA . SER A 1 118 ? 20.303 4.113 -27.712 1.00 52.03 118 SER A CA 1
ATOM 998 C C . SER A 1 118 ? 20.476 4.316 -29.222 1.00 52.03 118 SER A C 1
ATOM 1000 O O . SER A 1 118 ? 21.605 4.354 -29.718 1.00 52.03 118 SER A O 1
ATOM 1002 N N . GLN A 1 119 ? 19.371 4.547 -29.940 1.00 49.75 119 GLN A N 1
ATOM 1003 C CA . GLN A 1 119 ? 19.356 4.870 -31.368 1.00 49.75 119 GLN A CA 1
ATOM 1004 C C . GLN A 1 119 ? 19.351 6.377 -31.653 1.00 49.75 119 GLN A C 1
ATOM 1006 O O . GLN A 1 119 ? 19.480 6.802 -32.804 1.00 49.75 119 GLN A O 1
ATOM 1011 N N . VAL A 1 120 ? 19.265 7.214 -30.616 1.00 52.66 120 VAL A N 1
ATOM 1012 C CA . VAL A 1 120 ? 19.297 8.673 -30.739 1.00 52.66 120 VAL A CA 1
ATOM 1013 C C . VAL A 1 120 ? 20.732 9.172 -30.551 1.00 52.66 120 VAL A C 1
ATOM 1015 O O . VAL A 1 120 ? 21.419 8.849 -29.585 1.00 52.66 120 VAL A O 1
ATOM 1018 N N . SER A 1 121 ? 21.219 10.005 -31.480 1.00 53.78 121 SER A N 1
ATOM 1019 C CA . SER A 1 121 ? 22.571 10.574 -31.371 1.00 53.78 121 SER A CA 1
ATOM 1020 C C . SER A 1 121 ? 22.773 11.306 -30.031 1.00 53.78 121 SER A C 1
ATOM 1022 O O . SER A 1 121 ? 21.846 11.924 -29.508 1.00 53.78 121 SER A O 1
ATOM 1024 N N . ARG A 1 122 ? 24.007 11.342 -29.503 1.00 56.00 122 ARG A N 1
ATOM 1025 C CA . ARG A 1 122 ? 24.339 11.999 -28.213 1.00 56.00 122 ARG A CA 1
ATOM 1026 C C . ARG A 1 122 ? 23.867 13.463 -28.098 1.00 56.00 122 ARG A C 1
ATOM 1028 O O . ARG A 1 122 ? 23.728 13.972 -26.989 1.00 56.00 122 ARG A O 1
ATOM 1035 N N . ARG A 1 123 ? 23.643 14.159 -29.225 1.00 52.00 123 ARG A N 1
ATOM 1036 C CA . ARG A 1 123 ? 23.062 15.516 -29.256 1.00 52.00 123 ARG A CA 1
ATOM 1037 C C . ARG A 1 123 ? 21.553 15.517 -29.009 1.00 52.00 123 ARG A C 1
ATOM 1039 O O . ARG A 1 123 ? 21.074 16.426 -28.344 1.00 52.00 123 ARG A O 1
ATOM 1046 N N . GLY A 1 124 ? 20.840 14.507 -29.503 1.00 54.59 124 GLY A N 1
ATOM 1047 C CA . GLY A 1 124 ? 19.416 14.324 -29.239 1.00 54.59 124 GLY A CA 1
ATOM 1048 C C . GLY A 1 124 ? 19.167 14.059 -27.759 1.00 54.59 124 GLY A C 1
ATOM 1049 O O . GLY A 1 124 ? 18.379 14.770 -27.157 1.00 54.59 124 GLY A O 1
ATOM 1050 N N . VAL A 1 125 ? 19.931 13.156 -27.132 1.00 54.91 125 VAL A N 1
ATOM 1051 C CA . VAL A 1 125 ? 19.787 12.835 -25.696 1.00 54.91 125 VAL A CA 1
ATOM 1052 C C . VAL A 1 125 ? 19.873 14.085 -24.804 1.00 54.91 125 VAL A C 1
ATOM 1054 O O . VAL A 1 125 ? 19.025 14.280 -23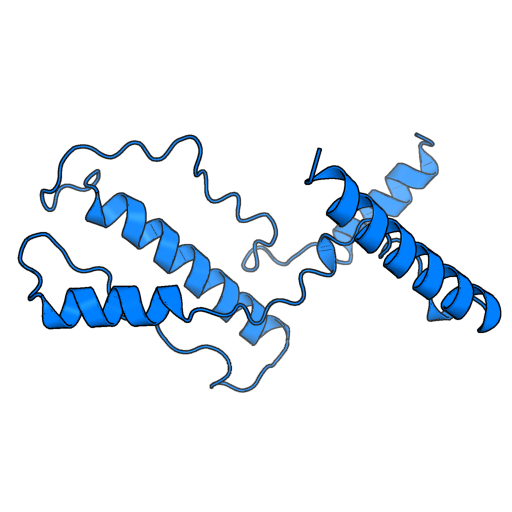.942 1.00 54.91 125 VAL A O 1
ATOM 1057 N N . LYS A 1 126 ? 20.833 14.993 -25.049 1.00 57.59 126 LYS A N 1
ATOM 1058 C CA . LYS A 1 126 ? 20.949 16.254 -24.285 1.00 57.59 126 LYS A CA 1
ATOM 1059 C C . LYS A 1 126 ? 19.792 17.227 -24.518 1.00 57.59 126 LYS A C 1
ATOM 1061 O O . LYS A 1 126 ? 19.416 17.942 -23.593 1.00 57.59 126 LYS A O 1
ATOM 1066 N N . LEU A 1 127 ? 19.274 17.292 -25.745 1.00 56.44 127 LEU A N 1
ATOM 1067 C CA . LEU A 1 127 ? 18.125 18.135 -26.072 1.00 56.44 127 LEU A CA 1
ATOM 1068 C C . LEU A 1 127 ? 16.867 17.618 -25.362 1.00 56.44 127 LEU A C 1
ATOM 1070 O O . LEU A 1 127 ? 16.127 18.407 -24.790 1.00 56.44 127 LEU A O 1
ATOM 1074 N N . TRP A 1 128 ? 16.686 16.297 -25.319 1.00 51.72 128 TRP A N 1
ATOM 1075 C CA . TRP A 1 128 ? 15.555 15.653 -24.653 1.00 51.72 128 TRP A CA 1
ATOM 1076 C C . TRP A 1 128 ? 15.604 15.784 -23.132 1.00 51.72 128 TRP A C 1
ATOM 1078 O O . TRP A 1 128 ? 14.586 16.108 -22.530 1.00 51.72 128 TRP A O 1
ATOM 1088 N N . SER A 1 129 ? 16.781 15.639 -22.508 1.00 56.00 129 SER A N 1
ATOM 1089 C CA . SER A 1 129 ? 16.924 15.928 -21.075 1.00 56.00 129 SER A CA 1
ATOM 1090 C C . SER A 1 129 ? 16.524 17.369 -20.754 1.00 56.00 129 SER A C 1
ATOM 1092 O O . SER A 1 129 ? 15.856 17.601 -19.757 1.00 56.00 129 SER A O 1
ATOM 1094 N N . ARG A 1 130 ? 16.879 18.335 -21.613 1.00 58.97 130 ARG A N 1
ATOM 1095 C CA . ARG A 1 130 ? 16.488 19.740 -21.436 1.00 58.97 130 ARG A CA 1
ATOM 1096 C C . ARG A 1 130 ? 14.973 19.943 -21.550 1.00 58.97 130 ARG A C 1
ATOM 1098 O O . ARG A 1 130 ? 14.413 20.585 -20.673 1.00 58.97 130 ARG A O 1
ATOM 1105 N N . ILE A 1 131 ? 14.327 19.350 -22.556 1.00 61.00 131 ILE A N 1
ATOM 1106 C CA . ILE A 1 131 ? 12.864 19.426 -22.732 1.00 61.00 131 ILE A CA 1
ATOM 1107 C C . ILE A 1 131 ? 12.134 18.815 -21.524 1.00 61.00 131 ILE A C 1
ATOM 1109 O O . ILE A 1 131 ? 11.142 19.372 -21.065 1.00 61.00 131 ILE A O 1
ATOM 1113 N N . LYS A 1 132 ? 12.653 17.710 -20.966 1.00 56.28 132 LYS A N 1
ATOM 1114 C CA . LYS A 1 132 ? 12.104 17.083 -19.754 1.00 56.28 132 LYS A CA 1
ATOM 1115 C C . LYS A 1 132 ? 12.158 18.025 -18.546 1.00 56.28 132 LYS A C 1
ATOM 1117 O O . LYS A 1 132 ? 11.143 18.214 -17.887 1.00 56.28 132 LYS A O 1
ATOM 1122 N N . TYR A 1 133 ? 13.309 18.651 -18.287 1.00 52.31 133 TYR A N 1
ATOM 1123 C CA . TYR A 1 133 ? 13.436 19.611 -17.183 1.00 52.31 133 TYR A CA 1
ATOM 1124 C C . TYR A 1 133 ? 12.565 20.861 -17.383 1.00 52.31 133 TYR A C 1
ATOM 1126 O O . TYR A 1 133 ? 11.988 21.346 -16.419 1.00 52.31 133 TYR A O 1
ATOM 1134 N N . GLU A 1 134 ? 12.435 21.358 -18.616 1.00 57.69 134 GLU A N 1
ATOM 1135 C CA . GLU A 1 134 ? 11.588 22.519 -18.930 1.00 57.69 134 GLU A CA 1
ATOM 1136 C C . GLU A 1 134 ? 10.095 22.211 -18.712 1.00 57.69 134 GLU A C 1
ATOM 1138 O O . GLU A 1 134 ? 9.404 22.988 -18.059 1.00 57.69 134 GLU A O 1
ATOM 1143 N N . GLY A 1 135 ? 9.606 21.043 -19.146 1.00 55.38 135 GLY A N 1
ATOM 1144 C CA . GLY A 1 135 ? 8.215 20.633 -18.908 1.00 55.38 135 GLY A CA 1
ATOM 1145 C C . GLY A 1 135 ? 7.886 20.378 -17.430 1.00 55.38 135 GLY A C 1
ATOM 1146 O O . GLY A 1 135 ? 6.773 20.661 -16.981 1.00 55.38 135 GLY A O 1
ATOM 1147 N N . GLU A 1 136 ? 8.852 19.878 -16.652 1.00 54.22 136 GLU A N 1
ATOM 1148 C CA . GLU A 1 136 ? 8.707 19.711 -15.201 1.00 54.22 136 GLU A CA 1
ATOM 1149 C C . GLU A 1 136 ? 8.651 21.055 -14.455 1.00 54.22 136 GLU A C 1
ATOM 1151 O O . GLU A 1 136 ? 7.931 21.157 -13.463 1.00 54.22 136 GLU A O 1
ATOM 1156 N N . GLU A 1 137 ? 9.388 22.075 -14.903 1.00 52.66 137 GLU A N 1
ATOM 1157 C CA . GLU A 1 137 ? 9.351 23.432 -14.331 1.00 52.66 137 GLU A CA 1
ATOM 1158 C C . GLU A 1 137 ? 8.031 24.139 -14.671 1.00 52.66 137 GLU A C 1
ATOM 1160 O O . GLU A 1 137 ? 7.351 24.621 -13.767 1.00 52.66 137 GLU A O 1
ATOM 1165 N N . GLU A 1 138 ? 7.594 24.106 -15.936 1.00 53.78 138 GLU A N 1
ATOM 1166 C CA . GLU A 1 138 ? 6.318 24.708 -16.361 1.00 53.78 138 GLU A CA 1
ATOM 1167 C C . GLU A 1 138 ? 5.115 24.082 -15.639 1.00 53.78 138 GLU A C 1
ATOM 1169 O O . GLU A 1 138 ? 4.194 24.781 -15.208 1.00 53.78 138 GLU A O 1
ATOM 1174 N N . SER A 1 139 ? 5.142 22.762 -15.438 1.00 49.28 139 SER A N 1
ATOM 1175 C CA . SER A 1 139 ? 4.094 22.056 -14.693 1.00 49.28 139 SER A CA 1
ATOM 1176 C C . SER A 1 139 ? 4.080 22.434 -13.208 1.00 49.28 139 SER A C 1
ATOM 1178 O O . SER A 1 139 ? 3.016 22.452 -12.598 1.00 49.28 139 SER A O 1
ATOM 1180 N N . LYS A 1 140 ? 5.235 22.765 -12.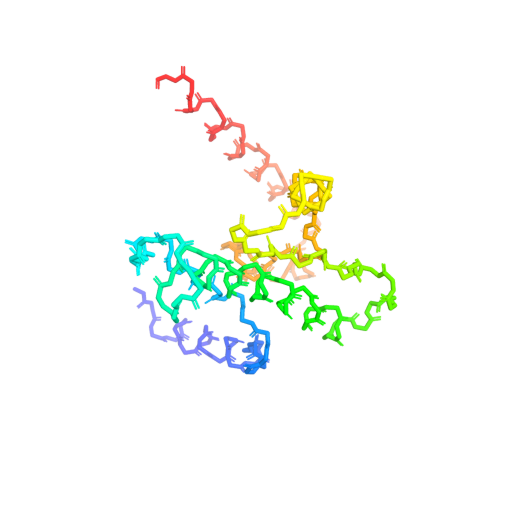614 1.00 50.38 140 LYS A N 1
ATOM 1181 C CA . LYS A 1 140 ? 5.328 23.237 -11.221 1.00 50.38 140 LYS A CA 1
ATOM 1182 C C . LYS A 1 140 ? 4.869 24.689 -11.075 1.00 50.38 140 LYS A C 1
ATOM 1184 O O . LYS A 1 140 ? 4.201 25.005 -10.093 1.00 50.38 140 LYS A O 1
ATOM 1189 N N . GLU A 1 141 ? 5.176 25.553 -12.042 1.00 48.81 141 GLU A N 1
ATOM 1190 C CA . GLU A 1 141 ? 4.747 26.959 -12.049 1.00 48.81 141 GLU A CA 1
ATOM 1191 C C . GLU A 1 141 ? 3.237 27.111 -12.298 1.00 48.81 141 GLU A C 1
ATOM 1193 O O . GLU A 1 141 ? 2.582 27.944 -11.669 1.00 48.81 141 GLU A O 1
ATOM 1198 N N . GLY A 1 142 ? 2.651 26.262 -13.148 1.00 41.03 142 GLY A N 1
ATOM 1199 C CA . GLY A 1 142 ? 1.211 26.256 -13.435 1.00 41.03 142 GLY A CA 1
ATOM 1200 C C . GLY A 1 142 ? 0.314 25.814 -12.270 1.00 41.03 142 GLY A C 1
ATOM 1201 O O . GLY A 1 142 ? -0.889 26.047 -12.311 1.00 41.03 142 GLY A O 1
ATOM 1202 N N . ILE A 1 143 ? 0.877 25.210 -11.219 1.00 42.84 143 ILE A N 1
ATOM 1203 C CA . ILE A 1 143 ? 0.145 24.786 -10.010 1.00 42.84 143 ILE A CA 1
ATOM 1204 C C . ILE A 1 143 ? 0.028 25.937 -8.985 1.00 42.84 143 ILE A C 1
ATOM 1206 O O . ILE A 1 143 ? -0.716 25.833 -8.011 1.00 42.84 143 ILE A O 1
ATOM 1210 N N . GLN A 1 144 ? 0.738 27.053 -9.196 1.00 40.72 144 GLN A N 1
ATOM 1211 C CA . GLN A 1 144 ? 0.784 28.198 -8.276 1.00 40.72 144 GLN A CA 1
ATOM 1212 C C . GLN A 1 144 ? -0.080 29.405 -8.689 1.00 40.72 144 GLN A C 1
ATOM 1214 O O . GLN A 1 144 ? -0.010 30.439 -8.020 1.00 40.72 144 GLN A O 1
ATOM 1219 N N . GLN A 1 145 ? -0.916 29.274 -9.728 1.00 35.78 145 GLN A N 1
ATOM 1220 C CA . GLN A 1 145 ? -1.922 30.274 -10.125 1.00 35.78 145 GLN A CA 1
ATOM 1221 C C . GLN A 1 145 ? -3.356 29.804 -9.882 1.00 35.78 145 GLN A C 1
ATOM 1223 O O . GLN A 1 145 ? -3.646 28.615 -10.135 1.00 35.78 145 GLN A O 1
#

Radius of gyration: 20.78 Å; chains: 1; bounding box: 45×42×59 Å

Sequence (145 aa):
MDPIKRETYNAYRQTYAVPEVFNPDLEVPFDNIVFNGYSSSSRSFYNAYSDIFQRIYANERAFQKKNDLPWNSVHKPPDMGNLDTPYPEVVQFFNYWLNFSSIMDFCWEDPHDEYDLSQVSRRGVKLWSRIKYEGEEESKEGIQQ

InterPro domains:
  IPR044648 DNAJ protein JJJ1 homolog, plant [PTHR45495] (19-123)
  IPR054076 Zuotin-like, zuotin homology domain [PF21884] (52-128)

Organism: Rosa chinensis (NCBI:txid74649)

Secondary structure (DSSP, 8-state):
--HHHHHHHHHHHHHSPPPTT--TT----GGG-----SSSSTTSHHHHHHHHHHHHHHHHHHHHHHTT--GGGSPPPPP---TT--HHHHHHHHHHHHT-------GGG-TTTTS-GGGS-HHHHHHHHHHHHHHHHHHHHTT--

pLDDT: mean 70.29, std 19.07, range [35.78, 96.75]